Protein AF-A0A1Z9Q0Z8-F1 (afdb_monomer)

Secondary structure (DSSP, 8-state):
----GGG-HHHHHHHHHHHHHT-S-HHHHHHSHHHHHHHHHHHHHHHHTT----SHHHHHHHHHHHHHHHHHHH--

Radius of gyration: 11.62 Å; Cα contacts (8 Å, |Δi|>4): 62; chains: 1; bounding box: 25×22×28 Å

Solvent-accessible surface area (backbone atoms only — not comparable to full-atom values): 4360 Å² total; per-residue (Å²): 128,88,82,56,64,85,78,33,70,42,42,50,52,39,43,52,50,44,59,72,67,70,58,93,42,54,66,61,39,40,72,33,77,66,37,39,52,32,49,50,51,36,53,49,51,41,43,73,73,68,46,74,56,84,46,68,68,45,38,51,51,50,52,48,53,50,34,58,47,42,53,70,72,52,71,120

Structure (mmCIF, N/CA/C/O backbone):
data_AF-A0A1Z9Q0Z8-F1
#
_entry.id   AF-A0A1Z9Q0Z8-F1
#
loop_
_atom_site.group_PDB
_atom_site.id
_atom_site.type_symbol
_atom_site.label_atom_id
_atom_site.label_alt_id
_atom_site.label_comp_id
_atom_site.label_asym_id
_atom_site.label_entity_id
_atom_site.label_seq_id
_atom_site.pdbx_PDB_ins_code
_atom_site.Cartn_x
_atom_site.Cartn_y
_atom_site.Cartn_z
_atom_site.occupancy
_atom_site.B_iso_or_equiv
_atom_site.auth_seq_id
_atom_site.auth_comp_id
_atom_site.auth_asym_id
_atom_site.auth_atom_id
_atom_site.pdbx_PDB_model_num
ATOM 1 N N . MET A 1 1 ? 8.815 -11.357 -15.202 1.00 53.31 1 MET A N 1
ATOM 2 C CA . MET A 1 1 ? 8.839 -11.405 -13.735 1.00 53.31 1 MET A CA 1
ATOM 3 C C . MET A 1 1 ? 7.451 -10.951 -13.370 1.00 53.31 1 MET A C 1
ATOM 5 O O . MET A 1 1 ? 7.136 -9.796 -13.610 1.00 53.31 1 MET A O 1
ATOM 9 N N . ASP A 1 2 ? 6.577 -11.896 -13.050 1.00 77.50 2 ASP A N 1
ATOM 10 C CA . ASP A 1 2 ? 5.207 -11.602 -12.638 1.00 77.50 2 ASP A CA 1
ATOM 11 C C . ASP A 1 2 ? 5.289 -11.329 -11.136 1.00 77.50 2 ASP A C 1
ATOM 13 O O . ASP A 1 2 ? 5.196 -12.250 -10.333 1.00 77.50 2 ASP A O 1
ATOM 17 N N . TRP A 1 3 ? 5.661 -10.100 -10.770 1.00 88.12 3 TRP A N 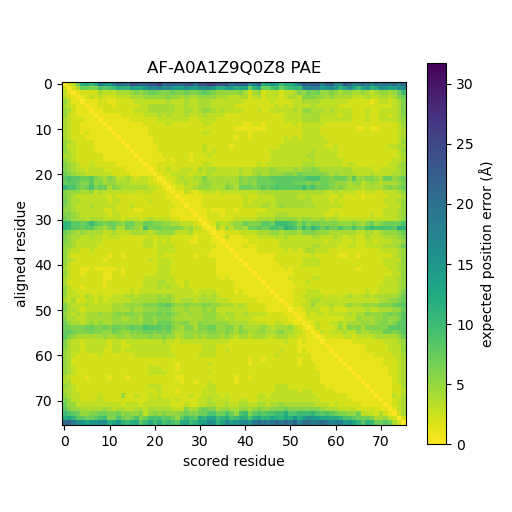1
ATOM 18 C CA . TRP A 1 3 ? 5.694 -9.696 -9.368 1.00 88.12 3 TRP A CA 1
ATOM 19 C C . TRP A 1 3 ? 4.259 -9.534 -8.875 1.00 88.12 3 TRP A C 1
ATOM 21 O O . TRP A 1 3 ? 3.481 -8.774 -9.456 1.00 88.12 3 TRP A O 1
ATOM 31 N N . GLU A 1 4 ? 3.914 -10.255 -7.812 1.00 90.69 4 GLU A N 1
ATOM 32 C CA . GLU A 1 4 ? 2.616 -10.163 -7.157 1.00 90.69 4 GLU A CA 1
ATOM 33 C C . GLU A 1 4 ? 2.775 -9.410 -5.838 1.00 90.69 4 GLU A C 1
ATOM 35 O O . GLU A 1 4 ? 3.339 -9.921 -4.870 1.00 90.69 4 GLU A O 1
ATOM 40 N N . PHE A 1 5 ? 2.243 -8.188 -5.782 1.00 92.56 5 PHE A N 1
ATOM 41 C CA . PHE A 1 5 ? 2.353 -7.343 -4.592 1.00 92.56 5 PHE A CA 1
ATOM 42 C C . PHE A 1 5 ? 1.731 -7.997 -3.349 1.00 92.56 5 PHE A C 1
ATOM 44 O O . PHE A 1 5 ? 2.137 -7.692 -2.237 1.00 92.56 5 PHE A O 1
ATOM 51 N N . THR A 1 6 ? 0.776 -8.920 -3.509 1.00 93.38 6 THR A N 1
ATOM 52 C CA . THR A 1 6 ? 0.139 -9.642 -2.395 1.00 93.38 6 THR A CA 1
ATOM 53 C C . THR A 1 6 ? 1.075 -10.581 -1.645 1.00 93.38 6 THR A C 1
ATOM 55 O O . THR A 1 6 ? 0.797 -10.926 -0.498 1.00 93.38 6 THR A O 1
ATOM 58 N N . GLU A 1 7 ? 2.166 -11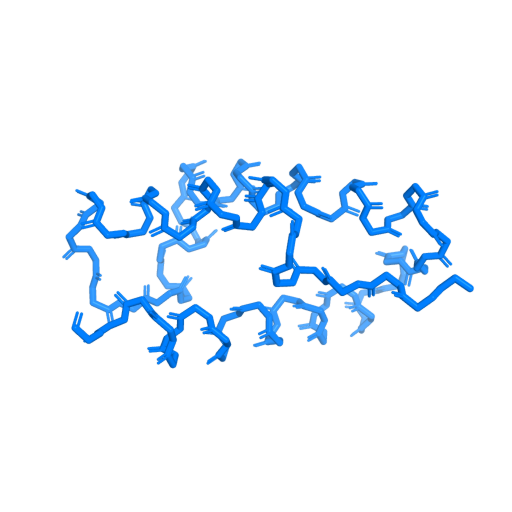.009 -2.280 1.00 93.19 7 GLU A N 1
ATOM 59 C CA . GLU A 1 7 ? 3.208 -11.832 -1.659 1.00 93.19 7 GLU A CA 1
ATOM 60 C C . GLU A 1 7 ? 4.375 -10.980 -1.127 1.00 93.19 7 GLU A C 1
ATOM 62 O O . GLU A 1 7 ? 5.285 -11.503 -0.478 1.00 93.19 7 GLU A O 1
ATOM 67 N N . ASP A 1 8 ? 4.354 -9.668 -1.382 1.00 94.44 8 ASP A N 1
ATOM 68 C CA . ASP A 1 8 ? 5.415 -8.752 -0.991 1.00 94.44 8 ASP A CA 1
ATOM 69 C C . ASP A 1 8 ? 5.431 -8.520 0.525 1.00 94.44 8 ASP A C 1
ATOM 71 O O . ASP A 1 8 ? 4.398 -8.323 1.172 1.00 94.44 8 ASP A O 1
ATOM 75 N N . ALA A 1 9 ? 6.629 -8.495 1.108 1.00 93.75 9 ALA A N 1
ATOM 76 C CA . ALA A 1 9 ? 6.796 -8.286 2.542 1.00 93.75 9 ALA A CA 1
ATOM 77 C C . ALA A 1 9 ? 6.256 -6.920 3.007 1.00 93.75 9 ALA A C 1
ATOM 79 O O . ALA A 1 9 ? 5.728 -6.828 4.118 1.00 93.75 9 ALA A O 1
ATOM 80 N N . ALA A 1 10 ? 6.345 -5.880 2.169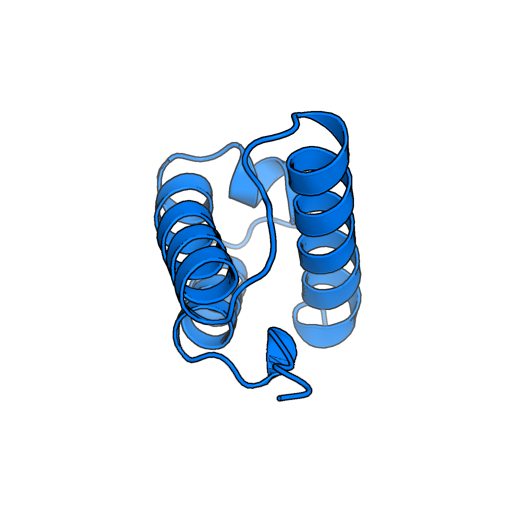 1.00 94.38 10 ALA A N 1
ATOM 81 C CA . ALA A 1 10 ? 5.794 -4.566 2.478 1.00 94.38 10 ALA A CA 1
ATOM 82 C C . ALA A 1 10 ? 4.261 -4.583 2.478 1.00 94.38 10 ALA A C 1
ATOM 84 O O . ALA A 1 10 ? 3.650 -3.949 3.337 1.00 94.38 10 ALA A O 1
ATOM 85 N N . PHE A 1 11 ? 3.628 -5.352 1.584 1.00 95.25 11 PHE A N 1
ATOM 86 C CA . PHE A 1 11 ? 2.173 -5.519 1.585 1.00 95.25 11 PHE A CA 1
ATOM 87 C C . PHE A 1 11 ? 1.686 -6.295 2.811 1.00 95.25 11 PHE A C 1
ATOM 89 O O . PHE A 1 11 ? 0.701 -5.906 3.439 1.00 95.25 11 PHE A O 1
ATOM 96 N N . LEU A 1 12 ? 2.391 -7.360 3.204 1.00 94.31 12 LEU A N 1
ATOM 97 C CA . LEU A 1 12 ? 2.065 -8.096 4.428 1.00 94.31 12 LEU A CA 1
ATOM 98 C C . LEU A 1 12 ? 2.149 -7.179 5.656 1.00 94.31 12 LEU A C 1
ATOM 100 O O . LEU A 1 12 ? 1.194 -7.112 6.428 1.00 94.31 12 LEU A O 1
ATOM 104 N N . ALA A 1 13 ? 3.226 -6.394 5.770 1.00 93.44 13 ALA A N 1
ATOM 105 C CA . ALA A 1 13 ? 3.384 -5.408 6.837 1.00 93.44 13 ALA A CA 1
ATOM 106 C C . ALA A 1 13 ? 2.290 -4.324 6.810 1.00 93.44 13 ALA A C 1
ATOM 108 O O . ALA A 1 13 ? 1.782 -3.941 7.861 1.00 93.44 13 ALA A O 1
ATOM 109 N N . LEU A 1 14 ? 1.892 -3.861 5.620 1.00 93.75 14 LEU A N 1
ATOM 110 C CA . LEU A 1 14 ? 0.794 -2.910 5.436 1.00 93.75 14 LEU A CA 1
ATOM 111 C C . LEU A 1 14 ? -0.539 -3.480 5.950 1.00 93.75 14 LEU A C 1
ATOM 113 O O . LEU A 1 14 ? -1.309 -2.771 6.595 1.00 93.75 14 LEU A O 1
ATOM 117 N N . CYS A 1 15 ? -0.804 -4.763 5.702 1.00 93.56 15 CYS A N 1
ATOM 118 C CA . CYS A 1 15 ? -2.012 -5.434 6.174 1.00 93.56 15 CYS A CA 1
ATOM 119 C C . CYS A 1 15 ? -1.992 -5.757 7.675 1.00 93.56 15 CYS A C 1
ATOM 121 O O . CYS A 1 15 ? -3.047 -5.714 8.307 1.00 93.56 15 CYS A O 1
ATOM 123 N N . ASP A 1 16 ? -0.836 -6.077 8.259 1.00 93.12 16 ASP A N 1
ATOM 124 C CA . ASP A 1 16 ? -0.692 -6.177 9.718 1.00 93.12 16 ASP A CA 1
ATOM 125 C C . ASP A 1 16 ? -0.967 -4.820 10.379 1.00 93.12 16 ASP A C 1
ATOM 127 O O . ASP A 1 16 ? -1.853 -4.727 11.229 1.00 93.12 16 ASP A O 1
ATOM 131 N N . ALA A 1 17 ? -0.331 -3.747 9.896 1.00 92.69 17 ALA A N 1
ATOM 132 C CA . ALA A 1 17 ? -0.553 -2.396 10.407 1.00 92.69 17 ALA A CA 1
ATOM 133 C C . ALA A 1 17 ? -2.020 -1.951 10.263 1.00 92.69 17 ALA A C 1
ATOM 135 O O . ALA A 1 17 ? -2.592 -1.385 11.192 1.00 92.69 17 ALA A O 1
ATOM 136 N N . PHE A 1 18 ? -2.682 -2.280 9.147 1.00 92.56 18 PHE A N 1
ATOM 137 C CA . PHE A 1 18 ? -4.111 -2.006 8.983 1.00 92.56 18 PHE A CA 1
ATOM 138 C C . PHE A 1 18 ? -4.967 -2.725 10.034 1.00 92.56 18 PHE A C 1
ATOM 140 O O . PHE A 1 18 ? -5.810 -2.092 10.671 1.00 92.56 18 PHE A O 1
ATOM 147 N N . ARG A 1 19 ? -4.715 -4.017 10.288 1.00 90.62 19 ARG A N 1
ATOM 148 C CA . ARG A 1 19 ? -5.435 -4.786 11.319 1.00 90.62 19 ARG A CA 1
ATOM 149 C C . ARG A 1 19 ? -5.173 -4.259 12.730 1.00 90.62 19 ARG A C 1
ATOM 151 O O . ARG A 1 19 ? -6.089 -4.240 13.550 1.00 90.62 19 ARG A O 1
ATOM 158 N N . GLU A 1 20 ? -3.948 -3.827 13.015 1.00 91.19 20 GLU A N 1
ATOM 159 C CA . GLU A 1 20 ? -3.570 -3.257 14.313 1.00 91.19 20 GLU A CA 1
ATOM 160 C C . GLU A 1 20 ? -4.111 -1.836 14.519 1.00 91.19 20 GLU A C 1
ATOM 162 O O . GLU A 1 20 ? -4.423 -1.461 15.651 1.00 91.19 20 GLU A O 1
ATOM 167 N N . SER A 1 21 ? -4.286 -1.066 13.440 1.00 88.69 21 SER A N 1
ATOM 168 C CA . SER A 1 21 ? -4.795 0.310 13.498 1.00 88.69 21 SER A CA 1
ATOM 169 C C . SER A 1 21 ? -6.235 0.401 14.016 1.00 88.69 21 SER A C 1
ATOM 171 O O . SER A 1 21 ? -6.623 1.419 14.591 1.00 88.69 21 SER A O 1
ATOM 173 N N . GLY A 1 22 ? -7.031 -0.659 13.830 1.00 84.50 22 GLY A N 1
ATOM 174 C CA . GLY A 1 22 ? -8.461 -0.671 14.143 1.00 84.50 22 GLY A CA 1
ATOM 175 C C . GLY A 1 22 ? -9.317 0.190 13.205 1.00 84.50 22 GLY A C 1
ATOM 176 O O . GLY A 1 22 ? -10.510 0.356 13.466 1.00 84.50 22 GLY A O 1
ATOM 177 N N . GLU A 1 23 ? -8.732 0.726 12.129 1.00 87.31 23 GLU A N 1
ATOM 178 C CA . GLU A 1 23 ? -9.446 1.480 11.102 1.00 87.31 23 GLU A CA 1
ATOM 179 C C . GLU A 1 23 ? -10.371 0.553 10.309 1.00 87.31 23 GLU A C 1
ATOM 181 O O . GLU A 1 23 ? -10.013 -0.559 9.925 1.00 87.31 23 GLU A O 1
ATOM 186 N N . SER A 1 24 ? -11.580 1.026 10.015 1.00 85.31 24 SER A N 1
ATOM 187 C CA . SER A 1 24 ? -12.540 0.260 9.215 1.00 85.31 24 SER A CA 1
ATOM 188 C C . SER A 1 24 ? -12.337 0.405 7.711 1.00 85.31 24 SER A C 1
ATOM 190 O O . S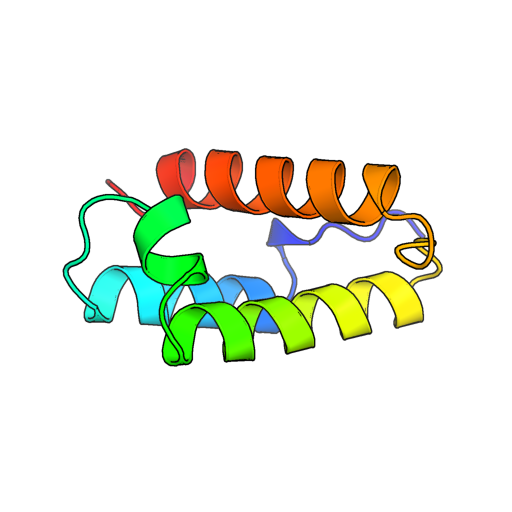ER A 1 24 ? -12.944 -0.345 6.955 1.00 85.31 24 SER A O 1
ATOM 192 N N . SER A 1 25 ? -11.531 1.370 7.264 1.00 91.50 25 SER A N 1
ATOM 193 C CA . SER A 1 25 ? -11.380 1.700 5.849 1.00 91.50 25 SER A CA 1
ATOM 194 C C . SER A 1 25 ? -9.911 1.773 5.447 1.00 91.50 25 SER A C 1
ATOM 196 O O . SER A 1 25 ? -9.142 2.546 6.021 1.00 91.50 25 SER A O 1
ATOM 198 N N . ALA A 1 26 ? -9.522 0.993 4.434 1.00 92.56 26 ALA A N 1
ATOM 199 C CA . ALA A 1 26 ? -8.133 0.959 3.977 1.00 92.56 26 ALA A CA 1
ATOM 200 C C . ALA A 1 26 ? -7.708 2.290 3.332 1.00 92.56 26 ALA A C 1
ATOM 202 O O . ALA A 1 26 ? -6.551 2.690 3.453 1.00 92.56 26 ALA A O 1
ATOM 203 N N . ILE A 1 27 ? -8.641 3.018 2.703 1.00 93.00 27 ILE A N 1
ATOM 204 C CA . ILE A 1 27 ? -8.352 4.345 2.142 1.00 93.00 27 ILE A CA 1
ATOM 205 C C . ILE A 1 27 ? -8.046 5.377 3.238 1.00 93.00 27 ILE A C 1
ATOM 207 O O . ILE A 1 27 ? -7.118 6.169 3.078 1.00 93.00 27 ILE A O 1
ATOM 211 N N . GLU A 1 28 ? -8.769 5.349 4.363 1.00 91.19 28 GLU A N 1
ATOM 212 C CA . GLU A 1 28 ? -8.494 6.233 5.506 1.00 91.19 28 GLU A CA 1
ATOM 213 C C . GLU A 1 28 ? -7.168 5.860 6.170 1.00 91.19 28 GLU A C 1
ATOM 215 O O . GLU A 1 28 ? -6.337 6.730 6.431 1.00 91.19 28 GLU A O 1
ATOM 220 N N . PHE A 1 29 ? -6.905 4.561 6.325 1.00 93.12 29 PHE A N 1
ATOM 221 C CA . PHE A 1 29 ? -5.634 4.068 6.839 1.00 93.12 29 PHE A CA 1
ATOM 222 C C . PHE A 1 29 ? -4.435 4.498 5.980 1.00 93.12 29 PHE A C 1
ATOM 224 O O . PHE A 1 29 ? -3.433 4.969 6.514 1.00 93.12 29 PHE A O 1
ATOM 231 N N . LEU A 1 30 ? -4.534 4.406 4.653 1.00 92.62 30 LEU A N 1
ATOM 232 C CA . LEU A 1 30 ? -3.479 4.861 3.741 1.00 92.62 30 LEU A CA 1
ATOM 233 C C . LEU A 1 30 ? -3.298 6.382 3.739 1.00 92.62 30 LEU A C 1
ATOM 235 O O . LEU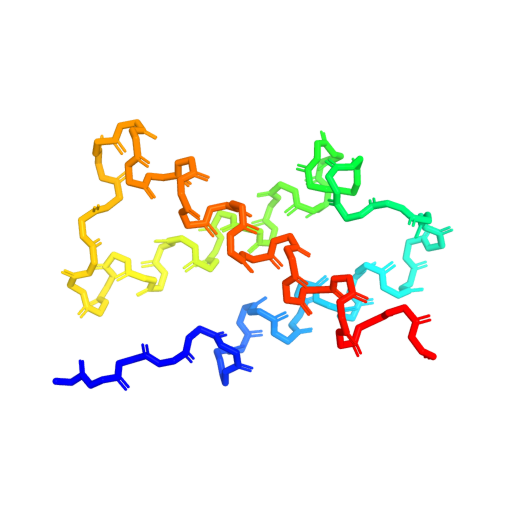 A 1 30 ? -2.202 6.863 3.459 1.00 92.62 30 LEU A O 1
ATOM 239 N N . ALA A 1 31 ? -4.349 7.142 4.050 1.00 89.81 31 ALA A N 1
ATOM 240 C CA . ALA A 1 31 ? -4.249 8.585 4.247 1.00 89.81 31 ALA A CA 1
ATOM 241 C C . ALA A 1 31 ? -3.588 8.952 5.592 1.00 89.81 31 ALA A C 1
ATOM 243 O O . ALA A 1 31 ? -3.094 10.074 5.746 1.00 89.81 31 ALA A O 1
ATOM 244 N N . ASN A 1 32 ? -3.544 8.020 6.551 1.00 86.00 32 ASN A N 1
ATOM 245 C CA . ASN A 1 32 ? -2.841 8.188 7.818 1.00 86.00 32 ASN A CA 1
ATOM 246 C C . ASN A 1 32 ? -1.323 8.007 7.647 1.00 86.00 32 ASN A C 1
ATOM 248 O O . ASN A 1 32 ? -0.840 7.307 6.761 1.00 86.00 32 ASN A O 1
ATOM 252 N N . GLY A 1 33 ? -0.546 8.630 8.540 1.00 80.69 33 GLY A N 1
ATOM 253 C CA . GLY A 1 33 ? 0.919 8.641 8.442 1.00 80.69 33 GLY A CA 1
ATOM 254 C C . GLY A 1 33 ? 1.577 7.255 8.476 1.00 80.69 33 GLY A C 1
ATOM 255 O O . GLY A 1 33 ? 2.613 7.070 7.846 1.00 80.69 33 GLY A O 1
ATOM 256 N N . GLU A 1 34 ? 0.978 6.287 9.175 1.00 87.81 34 GLU A N 1
ATOM 257 C CA . GLU A 1 34 ? 1.475 4.906 9.239 1.00 87.81 34 GLU A CA 1
ATOM 258 C C . GLU A 1 34 ? 1.185 4.133 7.942 1.00 87.81 34 GLU A C 1
ATOM 260 O O . GLU A 1 34 ? 2.111 3.602 7.329 1.00 87.81 34 GLU A O 1
ATOM 265 N N . GLY A 1 35 ? -0.062 4.145 7.455 1.00 90.69 35 GLY A N 1
ATOM 266 C CA . GLY A 1 35 ? -0.419 3.488 6.194 1.00 90.69 35 GLY A CA 1
ATOM 267 C C . GLY A 1 35 ? 0.298 4.094 4.986 1.00 90.69 35 GLY A C 1
ATOM 268 O O . GLY A 1 35 ? 0.794 3.356 4.135 1.00 90.69 35 GLY A O 1
ATOM 269 N N . ALA A 1 36 ? 0.457 5.421 4.946 1.00 92.38 36 ALA A N 1
ATOM 270 C CA . ALA A 1 36 ? 1.221 6.104 3.902 1.00 92.38 36 ALA A CA 1
ATOM 271 C C . ALA A 1 36 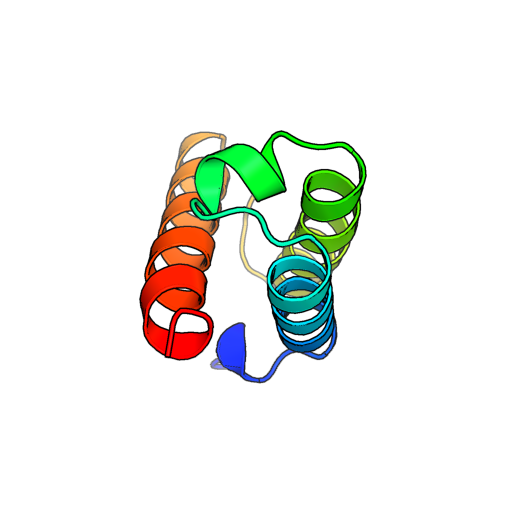? 2.694 5.659 3.862 1.00 92.38 36 ALA A C 1
ATOM 273 O O . ALA A 1 36 ? 3.256 5.477 2.781 1.00 92.38 36 ALA A O 1
ATOM 274 N N . PHE A 1 37 ? 3.319 5.461 5.030 1.00 91.75 37 PHE A N 1
ATOM 275 C CA . PHE A 1 37 ? 4.703 4.993 5.126 1.00 91.75 37 PHE A CA 1
ATOM 276 C C . PHE A 1 37 ? 4.858 3.572 4.570 1.00 91.75 37 PHE A C 1
ATOM 278 O O . PHE A 1 37 ? 5.722 3.332 3.728 1.00 91.75 37 PHE A O 1
ATOM 285 N N . HIS A 1 38 ? 3.991 2.647 4.987 1.00 92.25 38 HIS A N 1
ATOM 286 C CA . HIS A 1 38 ? 4.021 1.265 4.506 1.00 92.25 38 HIS A CA 1
ATOM 287 C C . HIS A 1 38 ? 3.720 1.157 3.003 1.00 92.25 38 HIS A C 1
ATOM 289 O O . HIS A 1 38 ? 4.376 0.398 2.290 1.00 92.25 38 HIS A O 1
ATOM 295 N N . PHE A 1 39 ? 2.780 1.955 2.492 1.00 94.94 39 PHE A N 1
ATOM 296 C CA . PHE A 1 39 ? 2.476 1.989 1.062 1.00 94.94 39 PHE A CA 1
ATOM 297 C C . PHE A 1 39 ? 3.636 2.527 0.226 1.00 94.94 39 PHE A C 1
ATOM 299 O O . PHE A 1 39 ? 3.885 2.030 -0.871 1.00 94.94 39 PHE A O 1
ATOM 306 N N . GLN A 1 40 ? 4.376 3.513 0.737 1.00 94.38 40 GLN A N 1
ATOM 307 C CA . GLN A 1 40 ? 5.556 4.027 0.048 1.00 94.38 40 GLN A CA 1
ATOM 308 C C . GLN A 1 40 ? 6.627 2.939 -0.132 1.00 94.38 40 GLN A C 1
ATOM 310 O O . GLN A 1 40 ? 7.250 2.889 -1.192 1.00 94.38 40 GLN A O 1
ATOM 315 N N . ASP A 1 41 ? 6.826 2.071 0.863 1.00 95.00 41 ASP A N 1
ATOM 316 C CA . ASP A 1 41 ? 7.757 0.936 0.774 1.00 95.00 41 ASP A CA 1
ATOM 317 C C . ASP A 1 41 ? 7.305 -0.062 -0.307 1.00 95.00 41 ASP A C 1
ATOM 319 O O . ASP A 1 41 ? 8.066 -0.410 -1.210 1.00 95.00 41 ASP A O 1
ATOM 323 N N . LEU A 1 42 ? 6.011 -0.400 -0.318 1.00 95.75 42 LEU A N 1
ATOM 324 C CA . LEU A 1 42 ? 5.419 -1.265 -1.340 1.00 95.75 42 LEU A CA 1
ATOM 325 C C . LEU A 1 42 ? 5.543 -0.680 -2.758 1.00 95.75 42 LEU A C 1
ATOM 327 O O . LEU A 1 42 ? 5.881 -1.392 -3.704 1.00 95.75 42 LEU A O 1
ATOM 331 N N . ALA A 1 43 ? 5.312 0.625 -2.916 1.00 94.94 43 ALA A N 1
ATOM 332 C CA . ALA A 1 43 ? 5.473 1.319 -4.192 1.00 94.94 43 ALA A CA 1
ATOM 333 C C . ALA A 1 43 ? 6.942 1.354 -4.657 1.00 94.94 43 ALA A C 1
ATOM 335 O O . ALA A 1 43 ? 7.219 1.299 -5.857 1.00 94.94 43 ALA A O 1
ATOM 336 N N . GLN A 1 44 ? 7.903 1.412 -3.729 1.00 94.38 44 GLN A N 1
ATOM 337 C CA . GLN A 1 44 ? 9.326 1.300 -4.059 1.00 94.38 44 GLN A CA 1
ATOM 338 C C . GLN A 1 44 ? 9.695 -0.109 -4.526 1.00 94.38 44 GLN A C 1
ATOM 340 O O . GLN A 1 44 ? 10.439 -0.234 -5.501 1.00 94.38 44 GLN A O 1
ATOM 345 N N . ASN A 1 45 ? 9.142 -1.150 -3.898 1.00 94.81 45 ASN A N 1
ATOM 346 C CA . ASN A 1 45 ? 9.334 -2.535 -4.333 1.00 94.81 45 ASN A CA 1
ATOM 347 C C . ASN A 1 45 ? 8.755 -2.749 -5.738 1.00 94.81 45 ASN A C 1
ATOM 349 O O . ASN A 1 45 ? 9.454 -3.262 -6.610 1.00 94.81 45 ASN A O 1
ATOM 353 N N . ALA A 1 46 ? 7.552 -2.227 -6.004 1.00 93.75 46 ALA A N 1
ATOM 354 C CA . ALA A 1 46 ? 6.941 -2.240 -7.335 1.00 93.75 46 ALA A CA 1
ATOM 355 C C . ALA A 1 46 ? 7.854 -1.620 -8.401 1.00 93.75 46 ALA A C 1
ATOM 357 O O . ALA A 1 46 ? 8.088 -2.208 -9.460 1.00 93.75 46 ALA A O 1
ATOM 358 N N . ALA A 1 47 ? 8.417 -0.446 -8.104 1.00 92.56 47 ALA A N 1
ATOM 359 C CA . ALA A 1 47 ? 9.359 0.221 -8.994 1.00 92.56 47 ALA A CA 1
ATOM 360 C C . ALA A 1 47 ? 10.657 -0.586 -9.183 1.00 92.56 47 ALA A C 1
ATOM 362 O O . ALA A 1 47 ? 11.193 -0.635 -10.292 1.00 92.56 47 ALA A O 1
ATOM 363 N N . GLY A 1 48 ? 11.145 -1.250 -8.129 1.00 92.50 48 GLY A N 1
ATOM 364 C CA . GLY A 1 48 ? 12.292 -2.162 -8.183 1.00 92.50 48 GLY A CA 1
ATOM 365 C C . GLY A 1 48 ? 12.065 -3.371 -9.095 1.00 92.50 48 GLY A C 1
ATOM 366 O O . GLY A 1 48 ? 12.988 -3.794 -9.792 1.00 92.50 48 GLY A O 1
ATOM 367 N N . GLU A 1 49 ? 10.826 -3.853 -9.161 1.00 92.94 49 GLU A N 1
ATOM 368 C CA . GLU A 1 49 ? 10.394 -4.971 -10.009 1.00 92.94 49 GLU A CA 1
ATOM 369 C C . GLU A 1 49 ? 10.039 -4.535 -11.445 1.00 92.94 49 GLU A C 1
ATOM 371 O O . GLU A 1 49 ? 9.739 -5.364 -12.308 1.00 92.94 49 GLU A O 1
ATOM 376 N N . GLY A 1 50 ? 10.143 -3.234 -11.738 1.00 90.44 50 GLY A N 1
ATOM 377 C CA . GLY A 1 50 ? 9.969 -2.665 -13.074 1.00 90.44 50 GLY A CA 1
ATOM 378 C C . GLY A 1 50 ? 8.569 -2.128 -13.372 1.00 90.44 50 GLY A C 1
ATOM 379 O O . GLY A 1 50 ? 8.270 -1.863 -14.538 1.00 90.44 50 GLY A O 1
ATOM 380 N N . ILE A 1 51 ? 7.718 -1.951 -12.358 1.00 89.62 51 ILE A N 1
ATOM 381 C CA . ILE A 1 51 ? 6.430 -1.267 -12.508 1.00 89.62 51 ILE A CA 1
ATOM 382 C C . ILE A 1 51 ? 6.666 0.242 -12.515 1.00 89.62 51 ILE A C 1
ATOM 384 O O . ILE A 1 51 ? 7.169 0.816 -11.550 1.00 89.62 51 ILE A O 1
ATOM 388 N N . ASP A 1 52 ? 6.281 0.905 -13.606 1.00 90.94 52 ASP A N 1
ATOM 389 C CA . ASP A 1 52 ? 6.362 2.360 -13.686 1.00 90.94 52 ASP A CA 1
ATOM 390 C C . ASP A 1 52 ? 5.206 3.006 -12.914 1.00 90.94 52 ASP A C 1
ATOM 392 O O . ASP A 1 52 ? 4.082 3.100 -13.399 1.00 90.94 52 ASP A O 1
ATOM 396 N N . LEU A 1 53 ? 5.496 3.440 -11.688 1.00 91.56 53 LEU A N 1
ATOM 397 C CA . LEU A 1 53 ? 4.590 4.237 -10.853 1.00 91.56 53 LEU A CA 1
ATOM 398 C C . LEU A 1 53 ? 4.924 5.738 -10.912 1.00 91.56 53 LEU A C 1
ATOM 400 O O . LEU A 1 53 ? 4.525 6.503 -10.033 1.00 91.56 53 LEU A O 1
ATOM 404 N N . SER A 1 54 ? 5.711 6.166 -11.907 1.00 89.62 54 SER A N 1
ATOM 405 C CA . SER A 1 54 ? 6.101 7.572 -12.053 1.00 89.62 54 SER A CA 1
ATOM 406 C C . SER A 1 54 ? 4.950 8.424 -12.584 1.00 89.62 54 SER A C 1
ATOM 408 O O . SER A 1 54 ? 4.854 9.615 -12.272 1.00 89.62 54 SER A O 1
ATOM 410 N N . GLU A 1 55 ? 4.053 7.803 -13.352 1.00 90.56 55 GLU A N 1
ATOM 411 C CA . GLU A 1 55 ? 2.823 8.424 -13.812 1.00 90.56 55 GLU A CA 1
ATOM 412 C C . GLU A 1 55 ? 1.747 8.397 -12.716 1.00 90.56 55 GLU A C 1
ATOM 414 O O . GLU A 1 55 ? 1.503 7.378 -12.068 1.00 90.56 55 GLU A O 1
ATOM 419 N N . SER A 1 56 ? 1.060 9.527 -12.524 1.00 88.50 56 SER A N 1
ATOM 420 C CA . SER A 1 56 ? 0.045 9.669 -11.470 1.00 88.50 56 SER A CA 1
ATOM 421 C C . SER A 1 56 ? -1.092 8.655 -11.608 1.00 88.50 56 SER A C 1
ATOM 423 O O . SER A 1 56 ? -1.490 8.055 -10.621 1.00 88.50 56 SER A O 1
ATOM 425 N N . ASN A 1 57 ? -1.538 8.378 -12.835 1.00 91.94 57 ASN A N 1
ATOM 426 C CA . ASN A 1 57 ? -2.570 7.378 -13.116 1.00 91.94 57 ASN A CA 1
ATOM 427 C C . ASN A 1 57 ? -2.144 5.948 -12.739 1.00 91.94 57 ASN A C 1
ATOM 429 O O . ASN A 1 57 ? -2.980 5.176 -12.279 1.00 91.94 57 ASN A O 1
ATOM 433 N N . ALA A 1 58 ? -0.875 5.588 -12.948 1.00 92.06 58 ALA A N 1
ATOM 434 C CA . ALA A 1 58 ? -0.344 4.275 -12.605 1.00 92.06 58 ALA A CA 1
ATOM 435 C C . ALA A 1 58 ? -0.234 4.115 -11.086 1.00 92.06 58 ALA A C 1
ATOM 437 O O . ALA A 1 58 ? -0.642 3.088 -10.546 1.00 92.06 58 ALA A O 1
ATOM 438 N N . LEU A 1 59 ? 0.231 5.159 -10.394 1.00 93.19 59 LEU A N 1
ATOM 439 C CA . LEU A 1 59 ? 0.266 5.192 -8.934 1.00 93.19 59 LEU A CA 1
ATOM 440 C C . LEU A 1 59 ? -1.140 5.125 -8.323 1.00 93.19 59 LEU A C 1
ATOM 442 O O . LEU A 1 59 ? -1.357 4.351 -7.396 1.00 93.19 59 LEU A O 1
ATOM 446 N N . GLU A 1 60 ? -2.096 5.891 -8.851 1.00 93.94 60 GLU A N 1
ATOM 447 C CA . GLU A 1 60 ? -3.494 5.881 -8.399 1.00 93.94 60 GLU A CA 1
ATOM 448 C C . GLU A 1 60 ? -4.155 4.514 -8.630 1.00 93.94 60 GLU A C 1
ATOM 450 O O . GLU A 1 60 ? -4.840 4.004 -7.745 1.00 93.94 60 GLU A O 1
ATOM 455 N N . ALA A 1 61 ? -3.921 3.889 -9.790 1.00 94.38 61 ALA A N 1
ATOM 456 C CA . ALA A 1 61 ? -4.428 2.549 -10.081 1.00 94.38 61 ALA A CA 1
ATOM 457 C C . ALA A 1 61 ? -3.829 1.500 -9.135 1.00 94.38 61 ALA A C 1
ATOM 459 O O . ALA A 1 61 ? -4.564 0.694 -8.570 1.00 94.38 61 ALA A O 1
ATOM 460 N N . PHE A 1 62 ? -2.514 1.555 -8.908 1.00 95.00 62 PHE A N 1
ATOM 461 C CA . PHE A 1 62 ? -1.831 0.659 -7.980 1.00 95.00 62 PHE A CA 1
ATOM 462 C C . PHE A 1 62 ? -2.322 0.846 -6.541 1.00 95.00 62 PHE A C 1
ATOM 464 O O . PHE A 1 62 ? -2.604 -0.129 -5.848 1.00 95.00 62 PHE A O 1
ATOM 471 N N . GLN A 1 63 ? -2.495 2.095 -6.101 1.00 95.12 63 GLN A N 1
ATOM 472 C CA . GLN A 1 63 ? -3.061 2.398 -4.790 1.00 95.12 63 GLN A CA 1
ATOM 473 C C . GLN A 1 63 ? -4.470 1.815 -4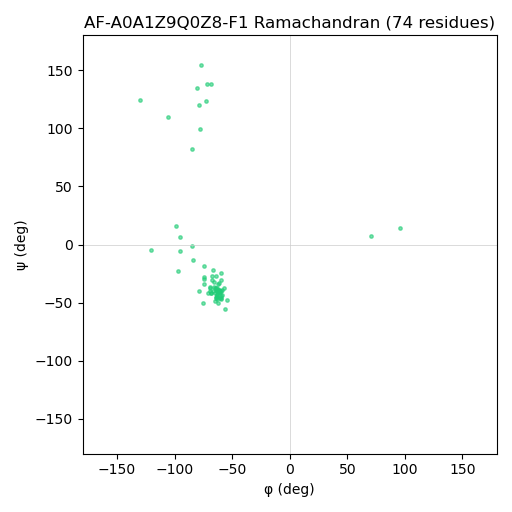.645 1.00 95.12 63 GLN A C 1
ATOM 475 O O . GLN A 1 63 ? -4.777 1.226 -3.609 1.00 95.12 63 GLN A O 1
ATOM 480 N N . GLN A 1 64 ? -5.313 1.939 -5.674 1.00 95.88 64 GLN A N 1
ATOM 481 C CA . GLN A 1 64 ? -6.659 1.376 -5.651 1.00 95.88 64 GLN A CA 1
ATOM 482 C C . GLN A 1 64 ? -6.644 -0.158 -5.592 1.00 95.88 64 GLN A C 1
ATOM 484 O O . GLN A 1 64 ? -7.408 -0.721 -4.814 1.00 95.88 64 GLN A O 1
ATOM 489 N N . ASP A 1 65 ? -5.765 -0.833 -6.339 1.00 95.19 65 ASP A N 1
ATOM 490 C CA . ASP A 1 65 ? -5.616 -2.297 -6.271 1.00 95.19 65 ASP A CA 1
ATOM 491 C C . ASP A 1 65 ? -5.175 -2.766 -4.878 1.00 95.19 65 ASP A C 1
ATOM 493 O O . ASP A 1 65 ? -5.703 -3.751 -4.347 1.00 95.19 65 ASP A O 1
ATOM 497 N N . VAL A 1 66 ? -4.247 -2.034 -4.253 1.00 95.19 66 VAL A N 1
ATOM 498 C CA . VAL A 1 66 ? -3.804 -2.300 -2.880 1.00 95.19 66 VAL A CA 1
ATOM 499 C C . VAL A 1 66 ? -4.966 -2.128 -1.901 1.00 95.19 66 VAL A C 1
ATOM 501 O O . VAL A 1 66 ? -5.200 -3.032 -1.103 1.00 95.19 66 VAL A O 1
ATOM 504 N N . ILE A 1 67 ? -5.736 -1.038 -1.998 1.00 94.88 67 ILE A N 1
ATOM 505 C CA . ILE A 1 67 ? -6.931 -0.792 -1.168 1.00 94.88 67 ILE A CA 1
ATOM 506 C C . ILE A 1 67 ? -7.929 -1.942 -1.302 1.00 94.88 67 ILE A C 1
ATOM 508 O O . ILE A 1 67 ? -8.280 -2.569 -0.304 1.00 94.88 67 ILE A O 1
ATOM 512 N N . ASP A 1 68 ? -8.346 -2.252 -2.531 1.00 94.81 68 ASP A N 1
ATOM 513 C CA . ASP A 1 68 ? -9.342 -3.289 -2.817 1.00 94.81 68 ASP A CA 1
ATOM 514 C C . ASP A 1 68 ? -8.912 -4.653 -2.265 1.00 94.81 68 ASP A C 1
ATOM 516 O O . ASP A 1 68 ? -9.730 -5.447 -1.798 1.00 94.81 68 ASP A O 1
ATOM 520 N N . THR A 1 69 ? -7.616 -4.943 -2.340 1.00 94.38 69 THR A N 1
ATOM 521 C CA . THR A 1 69 ? -7.053 -6.216 -1.895 1.00 94.38 69 THR A CA 1
ATOM 522 C C . THR A 1 69 ? -6.894 -6.267 -0.381 1.00 94.38 69 THR A C 1
ATOM 524 O O . THR A 1 69 ? -7.231 -7.284 0.224 1.00 94.38 69 THR A O 1
ATOM 527 N N . MET A 1 70 ? -6.462 -5.175 0.255 1.00 92.62 70 MET A N 1
ATOM 528 C CA . MET A 1 70 ? -6.435 -5.057 1.714 1.00 92.62 70 MET A CA 1
ATOM 529 C C . MET A 1 70 ? -7.834 -5.210 2.307 1.00 92.62 70 MET A C 1
ATOM 531 O O 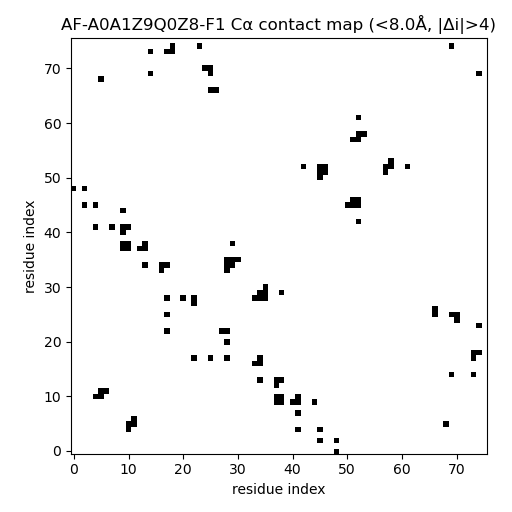. MET A 1 70 ? -8.008 -5.972 3.251 1.00 92.62 70 MET A O 1
ATOM 535 N N . GLU A 1 71 ? -8.845 -4.549 1.744 1.00 91.62 71 GLU A N 1
ATOM 536 C CA . GLU A 1 71 ? -10.221 -4.671 2.237 1.00 91.62 71 GLU A CA 1
ATOM 537 C C . GLU A 1 71 ? -10.738 -6.110 2.090 1.00 91.62 71 GLU A C 1
ATOM 539 O O . GLU A 1 71 ? -11.315 -6.657 3.025 1.00 91.62 71 GLU A O 1
ATOM 544 N N . LYS A 1 72 ? -10.431 -6.794 0.980 1.00 90.69 72 LYS A N 1
ATOM 545 C CA . LYS A 1 72 ? -10.817 -8.204 0.781 1.00 90.69 72 LYS A CA 1
ATOM 546 C C . LYS A 1 72 ? -10.084 -9.194 1.688 1.00 90.69 72 LYS A C 1
ATOM 548 O O . LYS A 1 72 ? -10.676 -10.200 2.065 1.00 90.69 72 LYS A O 1
ATOM 553 N N . LEU A 1 73 ? -8.800 -8.975 1.971 1.00 88.56 73 LEU A N 1
ATOM 554 C CA . LEU A 1 73 ? -7.954 -9.940 2.691 1.00 88.56 73 LEU A CA 1
ATOM 555 C C . LEU A 1 73 ? -7.832 -9.651 4.192 1.00 88.56 73 LEU A C 1
ATOM 557 O O . LEU A 1 73 ? -7.459 -10.539 4.963 1.00 88.56 73 LEU A O 1
ATOM 561 N N . CYS A 1 74 ? -8.058 -8.406 4.607 1.00 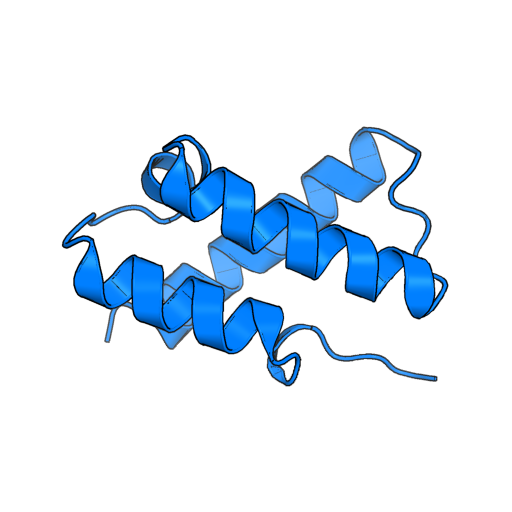81.38 74 CYS A N 1
ATOM 562 C CA . CYS A 1 74 ? -7.669 -7.909 5.925 1.00 81.38 74 CYS A CA 1
ATOM 563 C C . CYS A 1 74 ? -8.864 -7.409 6.766 1.00 81.38 74 CYS A C 1
ATOM 565 O O . CYS A 1 74 ? -8.657 -7.137 7.944 1.00 81.38 74 CYS A O 1
ATOM 567 N N . GLN A 1 75 ? -10.095 -7.379 6.225 1.00 71.06 75 GLN A N 1
ATOM 568 C CA . GLN A 1 75 ? -11.340 -7.101 6.977 1.00 71.06 75 GLN A CA 1
ATOM 569 C C . GLN A 1 75 ? -12.115 -8.355 7.462 1.00 71.06 75 GLN A C 1
ATOM 571 O O . GLN A 1 75 ? -13.224 -8.193 7.975 1.00 71.06 75 GLN A O 1
ATOM 576 N N . ASP A 1 76 ? -11.578 -9.575 7.312 1.00 56.97 76 ASP A N 1
ATOM 577 C CA . ASP A 1 76 ? -12.217 -10.829 7.784 1.00 56.97 76 ASP A CA 1
ATOM 578 C C . ASP A 1 76 ? -11.868 -11.170 9.247 1.00 56.97 76 ASP A C 1
ATOM 580 O O . ASP A 1 76 ? -10.668 -11.077 9.613 1.00 56.97 76 ASP A O 1
#

Sequence (76 aa):
MDWEFTEDAAFLALCDAFRESGESSAIEFLANGEGAFHFQDLAQNAAGEGIDLSESNALEAFQQDVIDTMEKLCQD

Mean predicted aligned error: 3.5 Å

pLDDT: mean 90.51, std 7.16, range [53.31, 95.88]

Foldseek 3Di:
DPDDLCPDPLLVVLLVCVLVVPDLFLVVVCVDPVNVVSVVVSVVVCVVVPQPPVDPVSVVVVSVVSRVVSNVPRVD